Protein AF-A0A1Z4EWJ2-F1 (afdb_monomer)

Mean predicted aligned error: 10.94 Å

Organism: NCBI:txid1520670

Foldseek 3Di:
DCPVLVVLLVVLVVVLVVLVVVLPPDDDPVSVVSVVVSVVSNVVSVVVSVVVVVVVVVVVVVVVCVVPPDPVNVVVVVVCVVPVPD

Nearest PDB structures (foldseek):
  4afl-assembly3_D  TM=5.996E-01  e=9.149E-01  Homo sapiens

Radius of gyration: 22.93 Å; Cα contacts (8 Å, |Δi|>4): 14; chains: 1; bounding box: 44×27×63 Å

Sequence (86 aa):
MDKHLNNHLDAHKAADAKISGASSGLVGAAASALASKSTDLQAKSLHITNELTHFRNALDQCGYAFSTTDEESKIRIFNTRAHGGS

pLDDT: mean 77.22, std 9.09, range [49.88, 89.5]

Structure (mmCIF, N/CA/C/O backbone):
data_AF-A0A1Z4EWJ2-F1
#
_entry.id   AF-A0A1Z4EWJ2-F1
#
loop_
_atom_site.group_PDB
_atom_site.id
_atom_site.type_symbol
_atom_site.label_atom_id
_atom_site.label_alt_id
_atom_site.label_comp_id
_atom_site.label_asym_id
_atom_site.label_entity_id
_atom_site.label_seq_id
_atom_site.pdbx_PDB_ins_code
_atom_site.Cartn_x
_atom_site.Cartn_y
_atom_site.Cartn_z
_atom_site.occupancy
_atom_site.B_iso_or_equiv
_atom_site.auth_seq_id
_atom_site.auth_comp_id
_atom_site.auth_asym_id
_atom_site.auth_atom_id
_atom_site.pdbx_PDB_model_num
ATOM 1 N N . MET A 1 1 ? 14.200 -1.088 -4.468 1.00 53.28 1 MET A N 1
ATOM 2 C CA . MET A 1 1 ? 12.900 -0.389 -4.536 1.00 53.28 1 MET A CA 1
ATOM 3 C C . MET A 1 1 ? 11.896 -0.867 -3.472 1.00 53.28 1 MET A C 1
ATOM 5 O O . MET A 1 1 ? 11.003 -0.108 -3.135 1.00 53.28 1 MET A O 1
ATOM 9 N N . ASP A 1 2 ? 12.079 -2.037 -2.842 1.00 65.25 2 ASP A N 1
ATOM 10 C CA . ASP A 1 2 ? 11.082 -2.631 -1.920 1.00 65.25 2 ASP A CA 1
ATOM 11 C C . ASP A 1 2 ? 10.963 -2.048 -0.501 1.00 65.25 2 ASP A C 1
ATOM 13 O O . ASP A 1 2 ? 9.942 -2.244 0.157 1.00 65.25 2 ASP A O 1
ATOM 17 N N . LYS A 1 3 ? 11.968 -1.330 0.015 1.00 72.25 3 LYS A N 1
ATOM 18 C CA . LYS A 1 3 ? 11.954 -0.893 1.426 1.00 72.25 3 LYS A CA 1
ATOM 19 C C . LYS A 1 3 ? 10.770 0.029 1.755 1.00 72.25 3 LYS A C 1
ATOM 21 O O . LYS A 1 3 ? 10.194 -0.076 2.831 1.00 72.25 3 LYS A O 1
ATOM 26 N N . HIS A 1 4 ? 10.389 0.912 0.831 1.00 75.25 4 HIS A N 1
ATOM 27 C CA . HIS A 1 4 ? 9.273 1.837 1.043 1.00 75.25 4 HIS A CA 1
ATOM 28 C C . HIS A 1 4 ? 7.910 1.137 0.995 1.00 75.25 4 HIS A C 1
ATOM 30 O O . HIS A 1 4 ? 7.043 1.478 1.794 1.00 75.25 4 HIS A O 1
ATOM 36 N N . LEU A 1 5 ? 7.745 0.131 0.128 1.00 73.25 5 LEU A N 1
ATOM 37 C CA . LEU A 1 5 ? 6.526 -0.677 0.065 1.00 73.25 5 LEU A CA 1
ATOM 38 C C . LEU A 1 5 ? 6.337 -1.475 1.359 1.00 73.25 5 LEU A C 1
ATOM 40 O O . LEU A 1 5 ? 5.272 -1.405 1.965 1.00 73.25 5 LEU A O 1
ATOM 44 N N . ASN A 1 6 ? 7.385 -2.159 1.825 1.00 81.38 6 ASN A N 1
ATOM 45 C CA . ASN A 1 6 ? 7.321 -2.936 3.064 1.00 81.38 6 ASN A CA 1
ATOM 46 C C . ASN A 1 6 ? 7.013 -2.051 4.277 1.00 81.38 6 ASN A C 1
ATOM 48 O O . ASN A 1 6 ? 6.106 -2.367 5.040 1.00 81.38 6 ASN A O 1
ATOM 52 N N . ASN A 1 7 ? 7.664 -0.887 4.395 1.00 83.50 7 ASN A N 1
ATOM 53 C CA . ASN A 1 7 ? 7.346 0.077 5.452 1.00 83.50 7 ASN A CA 1
ATOM 54 C C . ASN A 1 7 ? 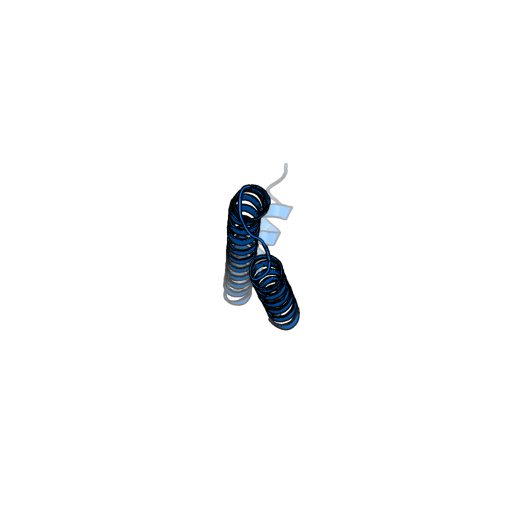5.870 0.512 5.420 1.00 83.50 7 ASN A C 1
ATOM 56 O O . ASN A 1 7 ? 5.258 0.704 6.470 1.00 83.50 7 ASN A O 1
ATOM 60 N N . HIS A 1 8 ? 5.297 0.679 4.225 1.00 79.06 8 HIS A N 1
ATOM 61 C CA . HIS A 1 8 ? 3.908 1.097 4.075 1.00 79.06 8 HIS A CA 1
ATOM 62 C C . HIS A 1 8 ? 2.919 -0.021 4.432 1.00 79.06 8 HIS A C 1
ATOM 64 O O . HIS A 1 8 ? 1.933 0.236 5.127 1.00 79.06 8 HIS A O 1
ATOM 70 N N . LEU A 1 9 ? 3.206 -1.257 4.010 1.00 80.25 9 LEU A N 1
ATOM 71 C CA . LEU A 1 9 ? 2.437 -2.451 4.368 1.00 80.25 9 LEU A CA 1
ATOM 72 C C . LEU A 1 9 ? 2.448 -2.693 5.880 1.00 80.25 9 LEU A C 1
ATOM 74 O O . LEU A 1 9 ? 1.404 -2.967 6.472 1.00 80.25 9 LEU A O 1
ATOM 78 N N . ASP A 1 10 ? 3.610 -2.555 6.515 1.00 85.44 10 ASP A N 1
ATOM 79 C CA . ASP A 1 10 ? 3.760 -2.742 7.957 1.00 85.44 10 ASP A CA 1
ATOM 80 C C . ASP A 1 10 ? 3.016 -1.658 8.747 1.00 85.44 10 ASP A C 1
ATOM 82 O O . ASP A 1 10 ? 2.359 -1.963 9.744 1.00 85.44 10 ASP A O 1
ATOM 86 N N . ALA A 1 11 ? 3.034 -0.407 8.272 1.00 84.56 11 ALA A N 1
ATOM 87 C CA . ALA A 1 11 ? 2.252 0.675 8.867 1.00 84.56 11 ALA A CA 1
ATOM 88 C C . ALA A 1 11 ? 0.738 0.403 8.800 1.00 84.56 11 ALA A C 1
ATOM 90 O O . ALA A 1 11 ? 0.036 0.621 9.790 1.00 84.56 11 ALA A O 1
ATOM 91 N N . HIS A 1 12 ? 0.242 -0.121 7.674 1.00 80.62 12 HIS A N 1
ATOM 92 C CA . HIS A 1 12 ? -1.165 -0.496 7.516 1.00 80.62 12 HIS A CA 1
ATOM 93 C C . HIS A 1 12 ? -1.555 -1.684 8.399 1.00 80.62 12 HIS A C 1
ATOM 95 O O . HIS A 1 12 ? -2.532 -1.589 9.138 1.00 80.62 12 HIS A O 1
ATOM 101 N N . LYS A 1 13 ? -0.739 -2.745 8.445 1.00 82.06 13 LYS A N 1
ATOM 102 C CA . LYS A 1 13 ? -0.950 -3.873 9.368 1.00 82.06 13 LYS A CA 1
ATOM 103 C C . LYS A 1 13 ? -0.992 -3.424 10.829 1.00 82.06 13 LYS A C 1
ATOM 105 O O . LYS A 1 13 ? -1.842 -3.875 11.594 1.00 82.06 13 LYS A O 1
ATOM 110 N N . ALA A 1 14 ? -0.092 -2.523 11.226 1.00 85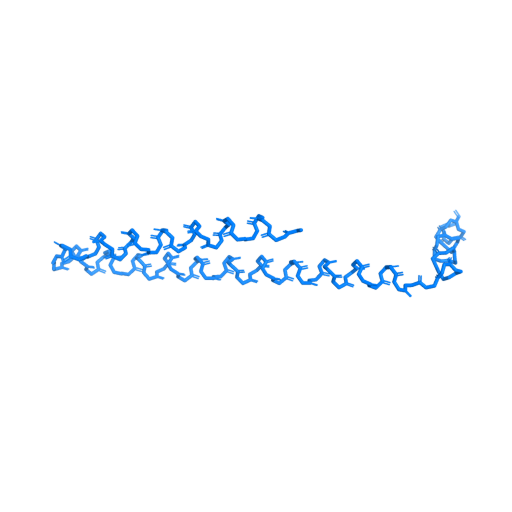.44 14 ALA A N 1
ATOM 111 C CA . ALA A 1 14 ? -0.072 -1.978 12.579 1.00 85.44 14 ALA A CA 1
ATOM 112 C C . ALA A 1 14 ? -1.317 -1.125 12.879 1.00 85.44 14 ALA A C 1
ATOM 114 O O . ALA A 1 14 ? -1.835 -1.167 13.998 1.00 85.44 14 ALA A O 1
ATOM 115 N N . ALA A 1 15 ? -1.810 -0.361 11.900 1.00 80.19 15 ALA A N 1
ATOM 116 C CA . ALA A 1 15 ? -3.053 0.392 12.027 1.00 80.19 15 ALA A CA 1
ATOM 117 C C . ALA A 1 15 ? -4.263 -0.545 12.179 1.00 80.19 15 ALA A C 1
ATOM 119 O O . ALA A 1 15 ? -5.044 -0.372 13.114 1.00 80.19 15 ALA A O 1
ATOM 120 N N . ASP A 1 16 ? -4.365 -1.582 11.346 1.00 79.50 16 ASP A N 1
ATOM 121 C CA . ASP A 1 16 ? -5.446 -2.571 11.403 1.00 79.50 16 ASP A CA 1
ATOM 122 C C . ASP A 1 16 ? -5.461 -3.318 12.747 1.00 79.50 16 ASP A C 1
ATOM 124 O O . ASP A 1 16 ? -6.522 -3.504 13.350 1.00 79.50 16 ASP A O 1
ATOM 128 N N . ALA A 1 17 ? -4.284 -3.666 13.279 1.00 82.88 17 ALA A N 1
ATOM 129 C CA . ALA A 1 17 ? -4.151 -4.276 14.601 1.00 82.88 17 ALA A CA 1
ATOM 130 C C . ALA A 1 17 ? -4.636 -3.346 15.729 1.00 82.88 17 ALA A C 1
ATOM 132 O O . ALA A 1 17 ? -5.359 -3.787 16.624 1.00 82.88 17 ALA A O 1
ATOM 133 N N . LYS A 1 18 ? -4.294 -2.049 15.680 1.00 80.75 18 LYS A N 1
ATOM 134 C CA . LYS A 1 18 ? -4.772 -1.049 16.655 1.00 80.75 18 LYS A CA 1
ATOM 135 C C . LYS A 1 18 ? -6.287 -0.861 16.589 1.00 80.75 18 LYS A C 1
ATOM 137 O O . LYS A 1 18 ? -6.930 -0.771 17.632 1.00 80.75 18 LYS A O 1
ATOM 142 N N . ILE A 1 19 ? -6.850 -0.833 15.382 1.00 74.88 19 ILE A N 1
ATOM 143 C CA . ILE A 1 19 ? -8.295 -0.729 15.145 1.00 74.88 19 ILE A CA 1
ATOM 144 C C . ILE A 1 19 ? -9.027 -1.945 15.739 1.00 74.88 19 ILE A C 1
ATOM 146 O O . ILE A 1 19 ? -10.006 -1.790 16.474 1.00 74.88 19 ILE A O 1
ATOM 150 N N . SER A 1 20 ? -8.518 -3.153 15.479 1.00 74.12 20 SER A N 1
ATOM 151 C CA . SER A 1 20 ? -9.061 -4.396 16.040 1.00 74.12 20 SER A CA 1
ATOM 152 C C . SER A 1 20 ? -8.988 -4.408 17.574 1.00 74.12 20 SER A C 1
ATOM 154 O O . SER A 1 20 ? -9.988 -4.663 18.247 1.00 74.12 20 SER A O 1
ATOM 156 N N . GLY A 1 21 ? -7.843 -4.014 18.145 1.00 76.50 21 GLY A N 1
ATOM 157 C CA . GLY A 1 21 ? -7.652 -3.919 19.594 1.00 76.50 21 GLY A CA 1
ATOM 158 C C . GLY A 1 21 ? -8.603 -2.926 20.267 1.00 76.50 21 GLY A C 1
ATOM 159 O O . GLY A 1 21 ? -9.250 -3.277 21.254 1.00 76.50 21 GLY A O 1
ATOM 160 N N . ALA A 1 22 ? -8.763 -1.722 19.707 1.00 72.00 22 ALA A N 1
ATOM 161 C CA . ALA A 1 22 ? -9.691 -0.710 20.222 1.00 72.00 22 ALA A CA 1
ATOM 162 C C . ALA A 1 22 ? -11.153 -1.190 20.233 1.00 72.00 22 ALA A C 1
ATOM 164 O O . ALA A 1 22 ? -11.937 -0.767 21.078 1.00 72.00 22 ALA A O 1
ATOM 165 N N . SER A 1 23 ? -11.509 -2.105 19.329 1.00 69.38 23 SER A N 1
ATOM 166 C CA . SER A 1 23 ? -12.862 -2.657 19.220 1.00 69.38 23 SER A CA 1
ATOM 167 C C . SER A 1 23 ? -13.180 -3.702 20.299 1.00 69.38 23 SER A C 1
ATOM 169 O O . SER A 1 23 ? -14.346 -3.890 20.634 1.00 69.38 23 SER A O 1
ATOM 171 N N . SER A 1 24 ? -12.167 -4.353 20.884 1.00 72.56 24 SER A N 1
ATOM 172 C CA . SER A 1 24 ? -12.337 -5.499 21.798 1.00 72.56 24 SER A CA 1
ATOM 173 C C . SER A 1 24 ? -12.961 -5.174 23.167 1.00 72.56 24 SER A C 1
ATOM 175 O O . SER A 1 24 ? -13.408 -6.086 23.858 1.00 72.56 24 SER A O 1
ATOM 177 N N . GLY A 1 25 ? -13.018 -3.895 23.558 1.00 67.81 25 GLY A N 1
ATOM 178 C CA . GLY A 1 25 ? -13.560 -3.445 24.851 1.00 67.81 25 GLY A CA 1
ATOM 179 C C . GLY A 1 25 ? -14.874 -2.661 24.773 1.00 67.81 25 GLY A C 1
ATOM 180 O O . GLY A 1 25 ? -15.371 -2.203 25.800 1.00 67.81 25 GLY A O 1
ATOM 181 N N . LEU A 1 26 ? -15.429 -2.462 23.576 1.00 70.06 26 LEU A N 1
ATOM 182 C CA . LEU A 1 26 ? -16.633 -1.655 23.370 1.00 70.06 26 LEU A CA 1
ATOM 183 C C . LEU A 1 26 ? -17.877 -2.54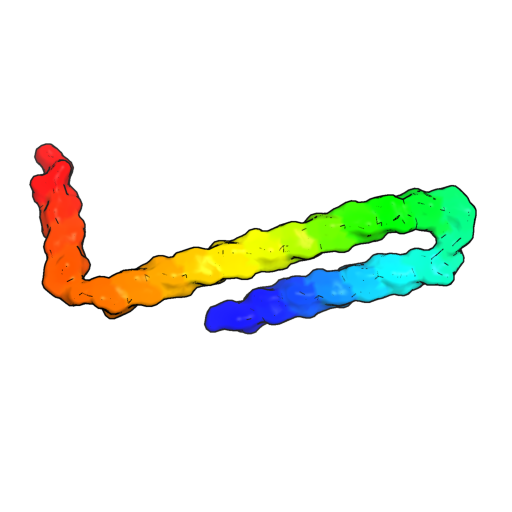2 23.253 1.00 70.06 26 LEU A C 1
ATOM 185 O O . LEU A 1 26 ? -17.853 -3.579 22.597 1.00 70.06 26 LEU A O 1
ATOM 189 N N . VAL A 1 27 ? -18.992 -2.097 23.842 1.00 74.50 27 VAL A N 1
ATOM 190 C CA . VAL A 1 27 ? -20.304 -2.770 23.776 1.00 74.50 27 VAL A CA 1
ATOM 191 C C . VAL A 1 27 ? -21.406 -1.817 23.293 1.00 74.50 27 VAL A C 1
ATOM 193 O O . VAL A 1 27 ? -21.280 -0.594 23.381 1.00 74.50 27 VAL A O 1
ATOM 196 N N . GLY A 1 28 ? -22.501 -2.369 22.764 1.00 75.56 28 GLY A N 1
ATOM 197 C CA . GLY A 1 28 ? -23.691 -1.604 22.373 1.00 75.56 28 GLY A CA 1
ATOM 198 C C . GLY A 1 28 ? -23.486 -0.672 21.168 1.00 75.56 28 GLY A C 1
ATOM 199 O O . GLY A 1 28 ? -22.783 -1.000 20.210 1.00 75.56 28 GLY A O 1
ATOM 200 N N . ALA A 1 29 ? -24.123 0.502 21.195 1.00 75.31 29 ALA A N 1
ATOM 201 C CA . ALA A 1 29 ? -24.105 1.456 20.080 1.00 75.31 29 ALA A CA 1
ATOM 202 C C . ALA A 1 29 ? -22.691 1.967 19.741 1.00 75.31 29 ALA A C 1
ATOM 204 O O . ALA A 1 29 ? -22.372 2.163 18.569 1.00 75.31 29 ALA A O 1
ATOM 205 N N . ALA A 1 30 ? -21.820 2.116 20.746 1.00 70.38 30 ALA A N 1
ATOM 206 C CA . ALA A 1 30 ? -20.433 2.536 20.551 1.00 70.38 30 ALA A CA 1
ATOM 207 C C . ALA A 1 30 ? -19.597 1.466 19.825 1.00 70.38 30 ALA A C 1
ATOM 209 O O . ALA A 1 30 ? -18.808 1.800 18.942 1.00 70.38 30 ALA A O 1
ATOM 210 N N . ALA A 1 31 ? -19.825 0.182 20.128 1.00 76.06 31 ALA A N 1
ATOM 211 C CA . ALA A 1 31 ? -19.200 -0.927 19.407 1.00 76.06 31 ALA A CA 1
ATOM 212 C C . ALA A 1 31 ? -19.646 -0.975 17.943 1.00 76.06 31 ALA A C 1
ATOM 214 O O . ALA A 1 31 ? -18.824 -1.152 17.051 1.00 76.06 31 ALA A O 1
ATOM 215 N N . SER A 1 32 ? -20.940 -0.762 17.690 1.00 73.94 32 SER A N 1
ATOM 216 C CA . SER A 1 32 ? -21.502 -0.786 16.333 1.00 73.94 32 SER A CA 1
ATOM 217 C C . SER A 1 32 ? -20.983 0.373 15.474 1.00 73.94 32 SER A C 1
ATOM 219 O O . SER A 1 32 ? -20.599 0.174 14.321 1.00 73.94 32 SER A O 1
ATOM 221 N N . ALA A 1 33 ? -20.915 1.579 16.047 1.00 76.19 33 ALA A N 1
ATOM 222 C CA . ALA A 1 33 ? -20.362 2.750 15.373 1.00 76.19 33 ALA A CA 1
ATOM 223 C C . ALA A 1 33 ? -18.865 2.581 15.074 1.00 76.19 33 ALA A C 1
ATOM 225 O O . ALA A 1 33 ? -18.419 2.889 13.965 1.00 76.19 33 ALA A O 1
ATOM 226 N N . LEU A 1 34 ? -18.096 2.050 16.034 1.00 78.56 34 LEU A N 1
ATOM 227 C CA . LEU A 1 34 ? -16.683 1.779 15.809 1.00 78.56 34 LEU A CA 1
ATOM 228 C C . LEU A 1 34 ? -16.493 0.674 14.768 1.00 78.56 34 LEU A C 1
ATOM 230 O O . LEU A 1 34 ? -15.682 0.858 13.876 1.00 78.56 34 LEU A O 1
ATOM 234 N N . ALA A 1 35 ? -17.265 -0.414 14.806 1.00 76.62 35 ALA A N 1
ATOM 235 C CA . ALA A 1 35 ? -17.152 -1.511 13.846 1.00 76.62 35 ALA A CA 1
ATOM 236 C C . ALA A 1 35 ? -17.322 -1.035 12.395 1.00 76.62 35 ALA A C 1
ATOM 238 O O . ALA A 1 35 ? -16.475 -1.322 11.553 1.00 76.62 35 ALA A O 1
ATOM 239 N N . SER A 1 36 ? -18.356 -0.236 12.111 1.00 79.69 36 SER A N 1
ATOM 240 C CA . SER A 1 36 ? -18.567 0.315 10.766 1.00 79.69 36 SER A CA 1
ATOM 241 C C . SER A 1 36 ? -17.398 1.201 10.317 1.00 79.69 36 SER A C 1
ATOM 243 O O . SER A 1 36 ? -16.916 1.071 9.189 1.00 79.69 36 SER A O 1
ATOM 245 N N . LYS A 1 37 ? -16.886 2.060 11.211 1.00 82.50 37 LYS A N 1
ATOM 246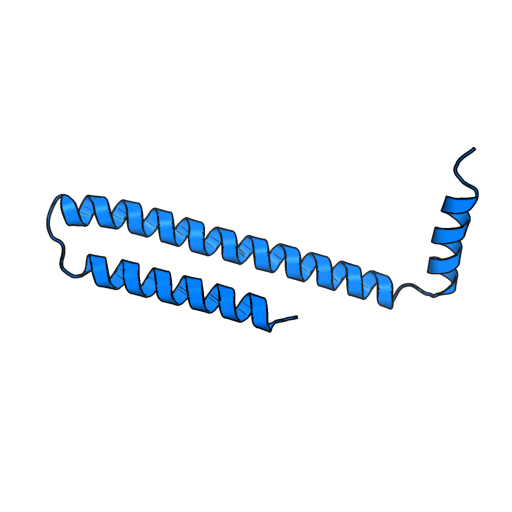 C CA . LYS A 1 37 ? -15.742 2.925 10.901 1.00 82.50 37 LYS A CA 1
ATOM 247 C C . LYS A 1 37 ? -14.447 2.130 10.718 1.00 82.50 37 LYS A C 1
ATOM 249 O O . LYS A 1 37 ? -13.672 2.435 9.818 1.00 82.50 37 LYS A O 1
ATOM 254 N N . SER A 1 38 ? -14.235 1.105 11.537 1.00 77.81 38 SER A N 1
ATOM 255 C CA . SER A 1 38 ? -13.113 0.171 11.461 1.00 77.81 38 SER A CA 1
ATOM 256 C C . SER A 1 38 ? -13.093 -0.566 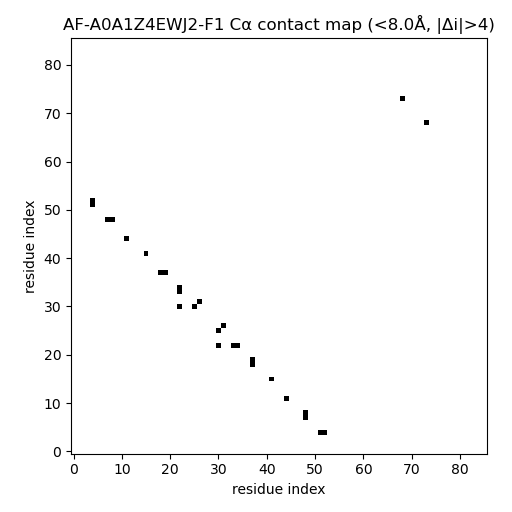10.126 1.00 77.81 38 SER A C 1
ATOM 258 O O . SER A 1 38 ? -12.053 -0.609 9.476 1.00 77.81 38 SER A O 1
ATOM 260 N N . THR A 1 39 ? -14.240 -1.080 9.672 1.00 82.75 39 THR A N 1
ATOM 261 C CA . THR A 1 39 ? -14.361 -1.743 8.367 1.00 82.75 39 THR A CA 1
ATOM 262 C C . THR A 1 39 ? -14.083 -0.786 7.207 1.00 82.75 39 THR A C 1
ATOM 264 O O . 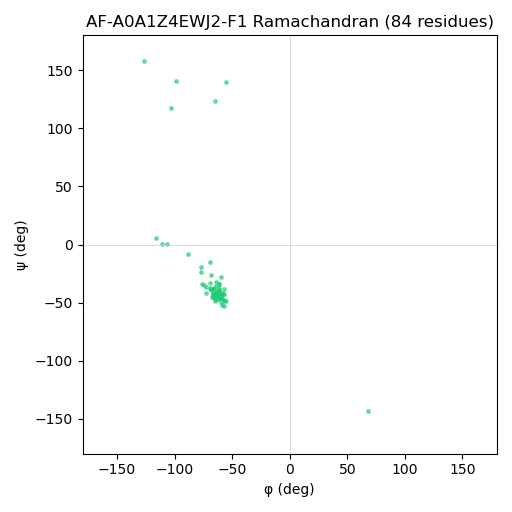THR A 1 39 ? -13.347 -1.147 6.293 1.00 82.75 39 THR A O 1
ATOM 267 N N . ASP A 1 40 ? -14.606 0.445 7.246 1.00 85.81 40 ASP A N 1
ATOM 268 C CA . ASP A 1 40 ? -14.314 1.469 6.227 1.00 85.81 40 ASP A CA 1
ATOM 269 C C . ASP A 1 40 ? -12.812 1.806 6.169 1.00 85.81 40 ASP A C 1
ATOM 271 O O . ASP A 1 40 ? -12.221 1.887 5.091 1.00 85.81 40 ASP A O 1
ATOM 275 N N . LEU A 1 41 ? -12.164 1.951 7.329 1.00 83.56 41 LEU A N 1
ATOM 276 C CA . LEU A 1 41 ? -10.724 2.207 7.405 1.00 83.56 41 LEU A CA 1
ATOM 277 C C . LEU A 1 41 ? -9.895 1.031 6.874 1.00 83.56 41 LEU A C 1
ATOM 279 O O . LEU A 1 41 ? -8.958 1.260 6.110 1.00 83.56 41 LEU A O 1
ATOM 283 N N . GLN A 1 42 ? -10.261 -0.208 7.209 1.00 82.25 42 GLN A N 1
ATOM 284 C CA . GLN A 1 42 ? -9.612 -1.413 6.678 1.00 82.25 42 GLN A CA 1
ATOM 285 C C . GLN A 1 42 ? -9.782 -1.527 5.154 1.00 82.25 42 GLN A C 1
ATOM 287 O O . GLN A 1 42 ? -8.824 -1.827 4.444 1.00 82.25 42 GLN A O 1
ATOM 292 N N . ALA A 1 43 ? -10.967 -1.219 4.620 1.00 87.50 43 ALA A N 1
ATOM 293 C CA . ALA A 1 43 ? -11.207 -1.222 3.176 1.00 87.50 43 ALA A CA 1
ATOM 294 C C . ALA A 1 43 ? -10.342 -0.179 2.447 1.00 87.50 43 ALA A C 1
ATOM 296 O O . ALA A 1 43 ? -9.742 -0.474 1.412 1.00 87.50 43 ALA A O 1
ATOM 297 N N . LYS A 1 44 ? -10.215 1.028 3.012 1.00 87.50 44 LYS A N 1
ATOM 298 C CA . LYS A 1 44 ? -9.338 2.087 2.482 1.00 87.50 44 LYS A CA 1
ATOM 299 C C . LYS A 1 44 ? -7.861 1.702 2.544 1.00 87.50 44 LYS A C 1
ATOM 301 O O 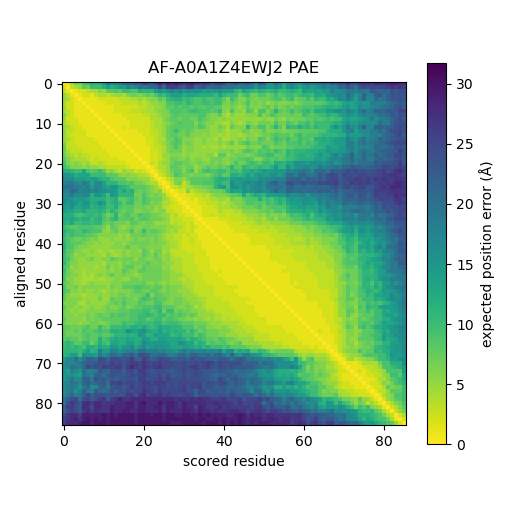. LYS A 1 44 ? -7.135 1.925 1.580 1.00 87.50 44 LYS A O 1
ATOM 306 N N . SER A 1 45 ? -7.440 1.100 3.655 1.00 82.00 45 SER A N 1
ATOM 307 C CA . SER A 1 45 ? -6.093 0.556 3.872 1.00 82.00 45 SER A CA 1
ATOM 308 C C . SER A 1 45 ? -5.715 -0.458 2.780 1.00 82.00 45 SER A C 1
ATOM 310 O O . SER A 1 45 ? -4.672 -0.337 2.127 1.00 82.00 45 SER A O 1
ATOM 312 N N . LEU A 1 46 ? -6.620 -1.403 2.499 1.00 83.94 46 LEU A N 1
ATOM 313 C CA . LEU A 1 46 ? -6.457 -2.395 1.437 1.00 83.94 46 LEU A CA 1
ATOM 314 C C . LEU A 1 46 ? -6.409 -1.754 0.043 1.00 83.94 46 LEU A C 1
ATOM 316 O O . LEU A 1 46 ? -5.552 -2.105 -0.766 1.00 83.94 46 LEU A O 1
ATOM 320 N N . HIS A 1 47 ? -7.304 -0.805 -0.240 1.00 89.50 47 HIS A N 1
ATOM 321 C CA . HIS A 1 47 ? -7.339 -0.122 -1.533 1.00 89.50 47 HIS A CA 1
ATOM 322 C C . HIS A 1 47 ? -6.019 0.604 -1.832 1.00 89.50 47 HIS A C 1
ATOM 324 O O . HIS A 1 47 ? -5.423 0.366 -2.878 1.00 89.50 47 HIS A O 1
ATOM 330 N N . ILE A 1 48 ? -5.512 1.405 -0.888 1.00 83.75 48 ILE A N 1
ATOM 331 C CA . ILE A 1 48 ? -4.235 2.126 -1.038 1.00 83.75 48 ILE A CA 1
ATOM 332 C C . ILE A 1 48 ? -3.081 1.150 -1.302 1.00 83.75 48 ILE A C 1
ATOM 334 O O . ILE A 1 48 ? -2.254 1.378 -2.184 1.00 83.75 48 ILE A O 1
ATOM 338 N N . THR A 1 49 ? -3.050 0.032 -0.576 1.00 83.12 49 THR A N 1
ATOM 339 C CA . THR A 1 49 ? -2.041 -1.017 -0.763 1.00 83.12 49 THR A CA 1
ATOM 340 C C . THR A 1 49 ? -2.056 -1.598 -2.183 1.00 83.12 49 THR A C 1
ATOM 342 O O . THR A 1 49 ? -0.998 -1.804 -2.790 1.00 83.12 49 THR A O 1
ATOM 345 N N . ASN A 1 50 ? -3.247 -1.843 -2.732 1.00 86.56 50 ASN A N 1
ATOM 346 C CA . ASN A 1 50 ? -3.402 -2.373 -4.084 1.00 86.56 50 ASN A CA 1
ATOM 347 C C . ASN A 1 50 ? -2.939 -1.364 -5.143 1.00 86.56 50 ASN A C 1
ATOM 349 O O . ASN A 1 50 ? -2.180 -1.740 -6.036 1.00 86.56 50 ASN A O 1
ATOM 353 N N . GLU A 1 51 ? -3.321 -0.091 -5.012 1.00 88.56 51 GLU A N 1
ATOM 354 C CA . GLU A 1 51 ? -2.911 0.978 -5.936 1.00 88.56 51 GLU A CA 1
ATOM 355 C C . GLU A 1 51 ? -1.388 1.159 -5.959 1.00 88.56 51 GLU A C 1
ATOM 357 O O . GLU A 1 51 ? -0.770 1.214 -7.022 1.00 88.56 51 GLU A O 1
ATOM 362 N N . LEU A 1 52 ? -0.739 1.171 -4.792 1.00 84.62 52 LEU A N 1
ATOM 363 C CA . LEU A 1 52 ? 0.721 1.283 -4.710 1.00 84.62 52 LEU A CA 1
ATOM 364 C C . LEU A 1 52 ? 1.432 0.097 -5.365 1.00 84.62 52 LEU A C 1
ATOM 366 O O . LEU A 1 52 ? 2.436 0.276 -6.059 1.00 84.62 52 LEU A O 1
ATOM 370 N N . THR A 1 53 ? 0.900 -1.110 -5.173 1.00 84.38 53 THR A N 1
ATOM 371 C CA . THR A 1 53 ? 1.421 -2.320 -5.818 1.00 84.38 53 THR A CA 1
ATOM 372 C C . THR A 1 53 ? 1.252 -2.245 -7.336 1.00 84.38 53 THR A C 1
ATOM 374 O O . THR A 1 53 ? 2.184 -2.572 -8.075 1.00 84.38 53 THR A O 1
ATOM 377 N N . HIS A 1 54 ? 0.094 -1.773 -7.806 1.00 88.38 54 HIS A N 1
ATOM 378 C CA . HIS A 1 54 ? -0.181 -1.559 -9.224 1.00 88.38 54 HIS A CA 1
ATOM 379 C C . HIS A 1 54 ? 0.820 -0.577 -9.848 1.00 88.38 54 HIS A C 1
ATOM 381 O O . HIS A 1 54 ? 1.483 -0.928 -10.826 1.00 88.38 54 HIS A O 1
ATOM 387 N N . PHE A 1 55 ? 1.004 0.605 -9.249 1.00 86.75 55 PHE A N 1
ATOM 388 C CA . PHE A 1 55 ? 1.943 1.606 -9.760 1.00 86.75 55 PHE A CA 1
ATOM 389 C C . PHE A 1 55 ? 3.390 1.118 -9.758 1.00 86.75 55 PHE A C 1
ATOM 391 O O . PHE A 1 55 ? 4.103 1.353 -10.732 1.00 86.75 55 PHE A O 1
ATOM 398 N N . ARG A 1 56 ? 3.828 0.400 -8.714 1.00 86.50 56 ARG A N 1
ATOM 399 C CA . ARG A 1 56 ? 5.166 -0.210 -8.690 1.00 86.50 56 ARG A CA 1
ATOM 400 C C . ARG A 1 56 ? 5.356 -1.144 -9.881 1.00 86.50 56 ARG A C 1
ATOM 402 O O . ARG A 1 56 ? 6.313 -0.985 -10.627 1.00 86.50 56 ARG A O 1
ATOM 409 N N . ASN A 1 57 ? 4.432 -2.083 -10.075 1.00 88.44 57 ASN A N 1
ATOM 410 C CA . ASN A 1 57 ? 4.535 -3.062 -11.155 1.00 88.44 57 ASN A CA 1
ATOM 411 C C . ASN A 1 57 ? 4.526 -2.383 -12.534 1.00 88.44 57 ASN A C 1
ATOM 413 O O . ASN A 1 57 ? 5.286 -2.782 -13.412 1.00 88.44 57 ASN A O 1
ATOM 417 N N . ALA A 1 58 ? 3.714 -1.336 -12.713 1.00 88.81 58 ALA A N 1
ATOM 418 C CA . ALA A 1 58 ? 3.694 -0.554 -13.944 1.00 88.81 58 ALA A CA 1
ATOM 419 C C . ALA A 1 58 ? 5.036 0.157 -14.198 1.00 88.81 58 ALA A C 1
ATOM 421 O O . ALA A 1 58 ? 5.552 0.122 -15.314 1.00 88.81 58 ALA A O 1
ATOM 422 N N . LEU A 1 59 ? 5.635 0.765 -13.169 1.00 88.06 59 LEU A N 1
ATOM 423 C CA . LEU A 1 59 ? 6.946 1.412 -13.275 1.00 88.06 59 LEU A CA 1
ATOM 424 C C . LEU A 1 59 ? 8.067 0.404 -13.549 1.00 88.06 59 LEU A C 1
ATOM 426 O O . LEU A 1 59 ? 8.910 0.665 -14.407 1.00 88.06 59 LEU A O 1
ATOM 430 N N . ASP A 1 60 ? 8.052 -0.751 -12.883 1.00 87.38 60 ASP A N 1
ATOM 431 C CA . ASP A 1 60 ? 9.005 -1.836 -13.129 1.00 87.38 60 ASP A CA 1
ATOM 432 C C . ASP A 1 60 ? 8.889 -2.350 -14.571 1.00 87.38 60 ASP A C 1
ATOM 434 O O . ASP A 1 60 ? 9.900 -2.531 -15.252 1.00 87.38 60 ASP A O 1
ATOM 438 N N . GLN A 1 61 ? 7.664 -2.515 -15.079 1.00 85.12 61 GLN A N 1
ATOM 439 C CA . GLN A 1 61 ? 7.417 -2.922 -16.461 1.00 85.12 61 GLN A CA 1
ATOM 440 C C . GLN A 1 61 ? 7.920 -1.876 -17.463 1.00 85.12 61 GLN A C 1
ATOM 442 O O . GLN A 1 61 ? 8.567 -2.239 -18.446 1.00 85.12 61 GLN A O 1
ATOM 447 N N . CYS A 1 62 ? 7.684 -0.585 -17.212 1.00 83.69 62 CYS A N 1
ATOM 448 C CA . CYS A 1 62 ? 8.237 0.501 -18.025 1.00 83.69 62 CYS A CA 1
ATOM 449 C C . CYS A 1 62 ? 9.772 0.501 -18.007 1.00 83.69 62 CYS A C 1
ATOM 451 O O . CYS A 1 62 ? 10.399 0.643 -19.056 1.00 83.69 62 CYS A O 1
ATOM 453 N N . GLY A 1 63 ? 10.384 0.312 -16.835 1.00 85.00 63 GLY A N 1
ATOM 454 C CA . GLY A 1 63 ? 11.835 0.230 -16.681 1.00 85.00 63 GLY A CA 1
ATOM 455 C C . GLY A 1 63 ? 12.435 -0.963 -17.424 1.00 85.00 63 GLY A C 1
ATOM 456 O O . GLY A 1 63 ? 13.441 -0.811 -18.115 1.00 85.00 63 GLY A O 1
ATOM 457 N N . TYR A 1 64 ? 11.789 -2.128 -17.345 1.00 83.88 64 TYR A N 1
ATOM 458 C CA . TYR A 1 64 ? 12.181 -3.323 -18.089 1.00 83.88 64 TYR A CA 1
ATOM 459 C C . TYR A 1 64 ? 12.033 -3.136 -19.602 1.00 83.88 64 TYR A C 1
ATOM 461 O O . TYR A 1 64 ? 12.947 -3.454 -20.359 1.00 83.88 64 TYR A O 1
ATOM 469 N N . ALA A 1 65 ? 10.911 -2.580 -20.061 1.00 83.62 65 ALA A N 1
ATOM 470 C CA . ALA A 1 65 ? 10.715 -2.276 -21.475 1.00 83.62 65 ALA A CA 1
ATOM 471 C C . ALA A 1 65 ? 11.792 -1.304 -21.978 1.00 83.62 65 ALA A C 1
ATOM 473 O O . ALA A 1 65 ? 12.378 -1.523 -23.034 1.00 83.62 65 ALA A O 1
ATOM 474 N N . PHE A 1 66 ? 12.127 -0.272 -21.198 1.00 79.75 66 PHE A N 1
ATOM 475 C CA . PHE A 1 66 ? 13.200 0.658 -21.539 1.00 79.75 66 PHE A CA 1
ATOM 476 C C . PHE A 1 66 ? 14.576 -0.022 -21.577 1.00 79.75 66 PHE A C 1
ATOM 478 O O . PHE A 1 66 ? 15.333 0.198 -22.518 1.00 79.75 66 PHE A O 1
ATOM 485 N N . SER A 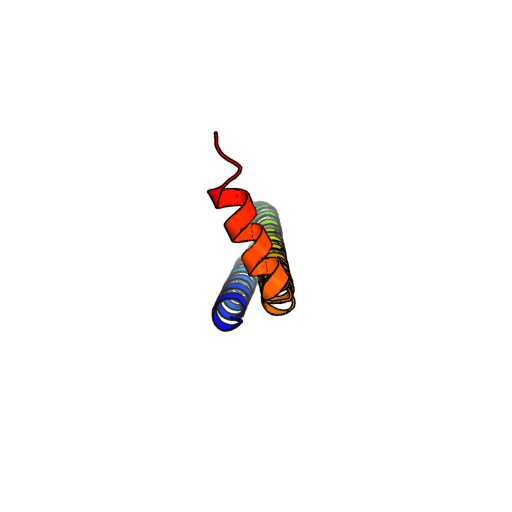1 67 ? 14.915 -0.863 -20.595 1.00 80.38 67 SER A N 1
ATOM 486 C CA . SER A 1 67 ? 16.227 -1.523 -20.536 1.00 80.38 67 SER A CA 1
ATOM 487 C C . SER A 1 67 ? 16.424 -2.568 -21.634 1.00 80.38 67 SER A C 1
ATOM 489 O O . SER A 1 67 ? 17.537 -2.721 -22.130 1.00 80.38 67 SER A O 1
ATOM 491 N N . THR A 1 68 ? 15.348 -3.244 -22.039 1.00 79.94 68 THR A N 1
ATOM 492 C CA . THR A 1 68 ? 15.347 -4.251 -23.114 1.00 79.94 68 THR A CA 1
ATOM 493 C C . THR A 1 68 ? 15.105 -3.673 -24.502 1.00 79.94 68 THR A C 1
ATOM 495 O O . THR A 1 68 ? 15.265 -4.383 -25.494 1.00 79.94 68 THR A O 1
ATOM 498 N N . THR A 1 69 ? 14.753 -2.388 -24.599 1.00 81.56 69 THR A N 1
ATOM 499 C CA . THR A 1 69 ? 14.711 -1.700 -25.887 1.00 81.56 69 THR A CA 1
ATOM 500 C C . THR A 1 69 ? 16.130 -1.629 -26.438 1.00 81.56 69 THR A C 1
ATOM 502 O O . THR A 1 69 ? 17.036 -1.098 -25.794 1.00 81.56 69 THR A O 1
ATOM 505 N N . ASP A 1 70 ? 16.302 -2.164 -27.641 1.00 77.69 70 ASP A N 1
ATOM 506 C CA . ASP A 1 70 ? 17.547 -2.104 -28.394 1.00 77.69 70 ASP A CA 1
ATOM 507 C C . ASP A 1 70 ? 18.018 -0.649 -28.587 1.00 77.69 70 ASP A C 1
ATOM 509 O O . ASP A 1 70 ? 17.212 0.259 -28.820 1.00 77.69 70 ASP A O 1
ATOM 513 N N . GLU A 1 71 ? 19.325 -0.416 -28.467 1.00 75.69 71 GLU A N 1
ATOM 514 C CA . GLU A 1 71 ? 19.899 0.932 -28.373 1.00 75.69 71 GLU A CA 1
ATOM 515 C C . GLU A 1 71 ? 19.655 1.750 -29.653 1.00 75.69 71 GLU A C 1
ATOM 517 O O . GLU A 1 71 ? 19.301 2.928 -29.588 1.00 75.69 71 GLU A O 1
ATOM 522 N N . GLU A 1 72 ? 19.689 1.096 -30.817 1.00 68.50 72 GLU A N 1
ATOM 523 C CA . GLU A 1 72 ? 19.314 1.682 -32.113 1.00 68.50 72 GLU A CA 1
ATOM 524 C C . GLU A 1 72 ? 17.844 2.131 -32.150 1.00 68.50 72 GLU A C 1
ATOM 526 O O . GLU A 1 72 ? 17.490 3.142 -32.763 1.00 68.50 72 GLU A O 1
ATOM 531 N N . SER A 1 73 ? 16.957 1.412 -31.460 1.00 71.31 73 SER A N 1
ATOM 532 C CA . SER A 1 73 ? 15.543 1.782 -31.359 1.00 71.31 73 SER A CA 1
ATOM 533 C C . SER A 1 73 ? 15.323 2.966 -30.414 1.00 71.31 73 SER A C 1
ATOM 535 O O . SER A 1 73 ? 14.495 3.828 -30.718 1.00 71.31 73 SER A O 1
ATOM 537 N N . LYS A 1 74 ? 16.105 3.084 -29.330 1.00 71.00 74 LYS A N 1
ATOM 538 C CA . LYS A 1 74 ? 16.109 4.288 -28.476 1.00 71.00 74 LYS A CA 1
ATOM 539 C C . LYS A 1 74 ? 16.589 5.515 -29.252 1.00 71.00 74 LYS A C 1
ATOM 541 O O . LYS A 1 74 ? 15.921 6.549 -29.218 1.00 71.00 74 LYS A O 1
ATOM 546 N N . ILE A 1 75 ? 17.694 5.384 -29.993 1.00 74.19 75 ILE A N 1
ATOM 547 C CA . ILE A 1 75 ? 18.251 6.452 -30.840 1.00 74.19 75 ILE A CA 1
ATOM 548 C C . ILE A 1 75 ? 17.227 6.894 -31.892 1.00 74.19 75 ILE A C 1
ATOM 550 O O . ILE A 1 75 ? 16.980 8.093 -32.034 1.00 74.19 75 ILE A O 1
ATOM 554 N N . ARG A 1 76 ? 16.560 5.953 -32.581 1.00 69.88 76 ARG A N 1
ATOM 555 C CA . ARG A 1 76 ? 15.473 6.282 -33.521 1.00 69.88 76 ARG A CA 1
ATOM 556 C C . ARG A 1 76 ? 14.349 7.070 -32.856 1.00 69.88 76 ARG A C 1
ATOM 558 O O . ARG A 1 76 ? 13.976 8.106 -33.387 1.00 69.88 76 ARG A O 1
ATOM 565 N N . ILE A 1 77 ? 13.839 6.639 -31.699 1.00 69.50 77 ILE A N 1
ATOM 566 C CA . ILE A 1 77 ? 12.755 7.348 -30.991 1.00 69.50 77 ILE A CA 1
ATOM 567 C C . ILE A 1 77 ? 13.157 8.791 -30.641 1.00 69.50 77 ILE A C 1
ATOM 569 O O . ILE A 1 77 ? 12.351 9.710 -30.816 1.00 69.50 77 ILE A O 1
ATOM 573 N N . PHE A 1 78 ? 14.393 9.013 -30.182 1.00 68.44 78 PHE A N 1
ATOM 574 C CA . PHE A 1 78 ? 14.899 10.359 -29.898 1.00 68.44 78 PHE A CA 1
ATOM 575 C C . PHE A 1 78 ? 15.056 11.208 -31.171 1.00 68.44 78 PHE A C 1
ATOM 577 O O . PHE A 1 78 ? 14.606 12.355 -31.192 1.00 68.44 78 PHE A O 1
ATOM 584 N N . ASN A 1 79 ? 15.595 10.643 -32.255 1.00 66.12 79 ASN A N 1
ATOM 585 C CA . ASN A 1 79 ? 15.787 11.351 -33.526 1.00 66.12 79 ASN A CA 1
ATOM 586 C C . ASN A 1 79 ? 14.464 11.668 -34.241 1.00 66.12 79 ASN A C 1
ATOM 588 O O . ASN A 1 79 ? 14.304 12.755 -34.791 1.00 66.12 79 ASN A O 1
ATOM 592 N N . THR A 1 80 ? 13.475 10.771 -34.195 1.00 62.06 80 THR A N 1
ATOM 593 C CA . THR A 1 80 ? 12.137 11.030 -34.750 1.00 62.06 80 THR A CA 1
ATOM 594 C C . THR A 1 80 ? 11.435 12.175 -34.015 1.00 62.06 80 THR A C 1
ATOM 596 O O . THR A 1 80 ? 10.700 12.934 -34.637 1.00 62.06 80 THR A O 1
ATOM 599 N N . ARG A 1 81 ? 11.681 12.360 -32.709 1.00 59.44 81 ARG A N 1
ATOM 600 C CA . ARG A 1 81 ? 11.138 13.504 -31.954 1.00 59.44 81 ARG A CA 1
ATOM 601 C C . ARG A 1 81 ? 11.874 14.814 -32.227 1.00 59.44 81 ARG A C 1
ATOM 603 O O . ARG A 1 81 ? 11.224 15.851 -32.256 1.00 59.44 81 ARG A O 1
ATOM 610 N N . ALA A 1 82 ? 13.185 14.776 -32.462 1.00 58.19 82 ALA A N 1
ATOM 611 C CA . ALA A 1 82 ? 13.963 15.965 -32.819 1.00 58.19 82 ALA A CA 1
ATOM 612 C C . ALA A 1 82 ? 13.624 16.515 -34.220 1.00 58.19 82 ALA A C 1
ATOM 614 O O . ALA A 1 82 ? 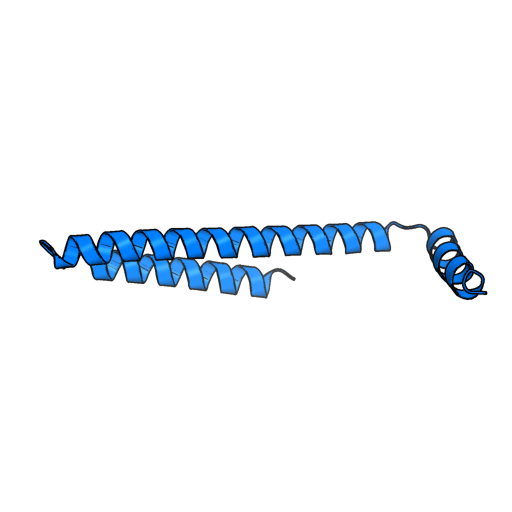13.787 17.707 -34.459 1.00 58.19 82 ALA A O 1
ATOM 615 N N . HIS A 1 83 ? 13.139 15.662 -35.129 1.00 55.59 83 HIS A N 1
ATOM 616 C CA . HIS A 1 83 ? 12.839 16.023 -36.523 1.00 55.59 83 HIS A CA 1
ATOM 617 C C . HIS A 1 83 ? 11.348 15.918 -36.901 1.00 55.59 83 HIS A C 1
ATOM 619 O O . HIS A 1 83 ? 11.000 16.077 -38.067 1.00 55.59 83 HIS A O 1
ATOM 625 N N . GLY A 1 84 ? 10.470 15.624 -35.934 1.00 53.44 84 GLY A N 1
ATOM 626 C CA . GLY A 1 84 ? 9.022 15.452 -36.129 1.00 53.44 84 GLY A CA 1
ATOM 627 C C . GLY A 1 84 ? 8.155 16.604 -35.606 1.00 53.44 84 GLY A C 1
ATOM 628 O O . GLY A 1 84 ? 6.932 16.529 -35.698 1.00 53.44 84 GLY A O 1
ATOM 629 N N . GLY A 1 85 ? 8.764 17.648 -35.042 1.00 57.69 85 GLY A N 1
ATOM 630 C CA . GLY A 1 85 ? 8.125 18.943 -34.819 1.00 57.69 85 GLY A CA 1
ATOM 631 C C . GLY A 1 85 ? 8.629 19.911 -35.882 1.00 57.69 85 GLY A C 1
ATOM 632 O O . GLY A 1 85 ? 9.835 20.119 -35.950 1.00 57.69 85 GLY A O 1
ATOM 633 N N . SER A 1 86 ? 7.701 20.399 -36.708 1.00 49.88 86 SER A N 1
ATOM 634 C CA . SER A 1 86 ? 7.849 21.353 -37.826 1.00 49.88 86 SER A CA 1
ATOM 635 C C . SER A 1 86 ? 9.036 22.312 -37.756 1.00 49.88 86 SER A C 1
ATOM 637 O O . SER A 1 86 ? 9.196 22.964 -36.700 1.00 49.88 86 SER A O 1
#

Solvent-accessible surface area (backbone atoms only — not comparable to full-atom values): 4901 Å² total; per-residue (Å²): 130,61,70,64,55,52,56,51,53,51,53,46,53,53,49,51,51,49,50,56,58,66,52,75,81,48,64,69,72,64,28,54,55,46,49,56,51,46,51,54,51,51,53,51,50,52,50,54,54,51,52,54,52,50,52,49,54,52,50,51,49,51,51,49,53,58,71,70,47,52,68,70,58,53,51,47,58,55,52,51,58,72,70,66,61,134

Secondary structure (DSSP, 8-state):
-HHHHHHHHHHHHHHHHHHHHHHTT--HHHHHHHHHHHHHHHHHHHHHHHHHHHHHHHHHHHHHHHHHS-HHHHHHHHHHHHSS--